Protein AF-A0A1B6JQY0-F1 (afdb_monomer_lite)

Secondary structure (DSSP, 8-state):
--S---GGGGGGGHHHHSSS--EEEEPSS-TTEEEEEE-TT--EEEEEEEEE--S-HHHHHHHHHHHHHHHHHHHHHHHHHHTTSTT--HHHHHHHS-HHHHHHHHHHHHHHHHHHHHH-

pLDDT: mean 93.24, std 9.32, range [41.97, 98.44]

InterPro domains:
  IPR013602 Dynein heavy chain, linker [PF08393] (1-79)
  IPR026983 Dynein heavy chain [PTHR46961] (1-118)
  IPR042228 Dynein heavy chain, linker, subdomain 3 [G3DSA:3.20.180.20] (1-81)

Sequence (120 aa):
LGQASDSHTIQAHLLNVFENVNKVDFDEKEYDRINAFSSKEKEKIPLEKEVMCHGGVEMWLGNLLREVKASLGTVIANAWTFMHEPEFDLLDMMSKFPAQVGLLGLQMYWTRDAEFALIN

Foldseek 3Di:
DDDDPDQQVCLPVCVVVDVFFNGFDADPVQRQKTQWTAGPVRDIFGFPDIFGCDDDNVVSVVVVVVRVVVRVVVLLVVLVVLCVDPPRDLVCSCVPGDVVSSVVSVVVVVVVVVVVVVVD

Structure (mmCIF, N/CA/C/O backbone):
data_AF-A0A1B6JQY0-F1
#
_entry.id   AF-A0A1B6JQY0-F1
#
loop_
_atom_site.group_PDB
_atom_site.id
_atom_site.type_symbol
_atom_site.label_atom_id
_atom_site.label_alt_id
_atom_site.label_comp_id
_atom_site.label_asym_id
_atom_site.label_entity_id
_atom_site.label_seq_id
_atom_site.pdbx_PDB_ins_code
_atom_site.Cartn_x
_atom_site.Cartn_y
_atom_site.Cartn_z
_atom_site.occupancy
_atom_site.B_iso_or_equiv
_atom_site.auth_seq_id
_atom_site.auth_comp_id
_atom_site.auth_asym_id
_atom_site.auth_atom_id
_atom_site.pdbx_PDB_model_num
ATOM 1 N N . LEU A 1 1 ? -15.771 17.898 20.605 1.00 41.97 1 LEU A N 1
ATOM 2 C CA . LEU A 1 1 ? -14.412 17.474 20.197 1.00 41.97 1 LEU A CA 1
ATOM 3 C C . LEU A 1 1 ? -14.103 16.206 20.983 1.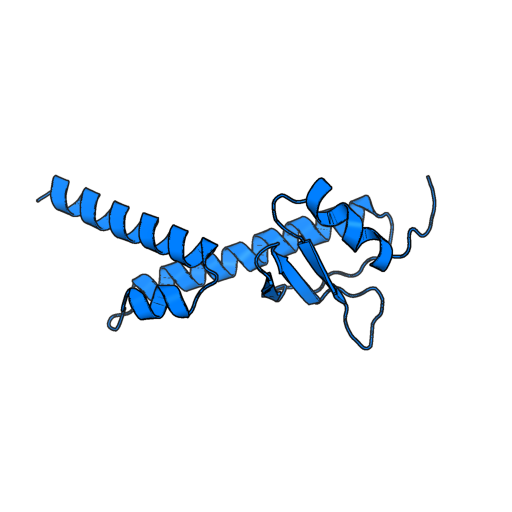00 41.97 1 LEU A C 1
ATOM 5 O O . LEU A 1 1 ? -13.540 16.270 22.066 1.00 41.97 1 LEU A O 1
ATOM 9 N N . GLY A 1 2 ? -14.728 15.110 20.542 1.00 48.19 2 GLY A N 1
ATOM 10 C CA . GLY A 1 2 ? -15.034 13.935 21.359 1.00 48.19 2 GLY A CA 1
ATOM 11 C C . GLY A 1 2 ? -13.861 12.973 21.465 1.00 48.19 2 GLY A C 1
ATOM 12 O O . GLY A 1 2 ? -13.352 12.493 20.459 1.00 48.19 2 GLY A O 1
ATOM 13 N N . GLN A 1 3 ? -13.461 12.708 22.703 1.00 48.91 3 GLN A N 1
ATOM 14 C CA . GLN A 1 3 ? -12.652 11.557 23.082 1.00 48.91 3 GLN A CA 1
ATOM 15 C C . GLN A 1 3 ? -13.354 10.262 22.629 1.00 48.91 3 GLN A C 1
ATOM 17 O O . GLN A 1 3 ? -14.557 10.123 22.839 1.00 48.91 3 GLN A O 1
ATOM 22 N N . ALA A 1 4 ? -12.580 9.346 22.036 1.00 52.84 4 ALA A N 1
ATOM 23 C CA . ALA A 1 4 ? -12.940 7.976 21.653 1.00 52.84 4 ALA A CA 1
ATOM 24 C C . ALA A 1 4 ? -14.002 7.820 20.542 1.00 52.84 4 ALA A C 1
ATOM 26 O O . ALA A 1 4 ? -15.117 7.361 20.773 1.00 52.84 4 ALA A O 1
ATOM 27 N N . SER A 1 5 ? -13.629 8.127 19.296 1.00 71.88 5 SER A N 1
ATOM 28 C CA . SER A 1 5 ? -14.160 7.336 18.175 1.00 71.88 5 SER A CA 1
ATOM 29 C C . SER A 1 5 ? -13.400 6.013 18.202 1.00 71.88 5 SER A C 1
ATOM 31 O O . SER A 1 5 ? -12.174 6.041 18.118 1.00 71.88 5 SER A O 1
ATOM 33 N N . ASP A 1 6 ? -14.091 4.891 18.395 1.00 88.44 6 ASP A N 1
ATOM 34 C CA . ASP A 1 6 ? -13.486 3.555 18.330 1.00 88.44 6 ASP A CA 1
ATOM 35 C C . ASP A 1 6 ? -12.657 3.432 17.042 1.00 88.44 6 ASP A C 1
ATOM 37 O O . ASP A 1 6 ? -13.164 3.709 15.950 1.00 88.44 6 ASP A O 1
ATOM 41 N N . SER A 1 7 ? -11.378 3.068 17.178 1.00 92.62 7 SER A N 1
ATOM 42 C CA . SER A 1 7 ? -10.405 3.011 16.082 1.00 92.62 7 SER A CA 1
ATOM 43 C C . SER A 1 7 ? -10.915 2.157 14.922 1.00 92.62 7 SER A C 1
ATOM 45 O O . SER A 1 7 ? -10.723 2.513 13.762 1.00 92.62 7 SER A O 1
ATOM 47 N N . HIS A 1 8 ? -11.680 1.105 15.209 1.00 94.56 8 HIS A N 1
ATOM 48 C CA . HIS A 1 8 ? -12.224 0.200 14.202 1.00 94.56 8 HIS A CA 1
ATOM 49 C C . HIS A 1 8 ? -13.348 0.820 13.366 1.00 94.56 8 HIS A C 1
ATOM 51 O O . HIS A 1 8 ? -13.571 0.416 12.221 1.00 94.56 8 HIS A O 1
ATOM 57 N N . THR A 1 9 ? -14.036 1.841 13.884 1.00 93.25 9 THR A N 1
ATOM 58 C CA . THR A 1 9 ? -15.108 2.531 13.148 1.00 93.25 9 THR A CA 1
ATOM 59 C C . THR A 1 9 ? -14.576 3.354 11.975 1.00 93.25 9 THR A C 1
ATOM 61 O O . THR A 1 9 ? -15.325 3.637 11.038 1.00 93.25 9 THR A O 1
ATOM 64 N N . ILE A 1 10 ? -13.272 3.672 11.956 1.00 92.75 10 ILE A N 1
ATOM 65 C CA . ILE A 1 10 ? -12.663 4.457 10.876 1.00 92.75 10 ILE A CA 1
ATOM 66 C C . ILE A 1 10 ? -12.711 3.756 9.519 1.00 92.75 10 ILE A C 1
ATOM 68 O O . ILE A 1 10 ? -12.687 4.430 8.494 1.00 92.75 10 ILE A O 1
ATOM 72 N N . GLN A 1 11 ? -12.793 2.421 9.493 1.00 94.25 11 GLN A N 1
ATOM 73 C CA . GLN A 1 11 ? -12.677 1.609 8.276 1.00 94.25 11 GLN A CA 1
ATOM 74 C C . GLN A 1 11 ? -13.628 2.086 7.165 1.00 94.25 11 GLN A C 1
ATOM 76 O O . GLN A 1 11 ? -13.239 2.171 6.005 1.00 94.25 11 GLN A O 1
ATOM 81 N N . ALA A 1 12 ? -14.857 2.481 7.522 1.00 92.75 12 ALA A N 1
ATOM 82 C CA . ALA A 1 12 ? -15.861 2.978 6.574 1.00 92.75 12 ALA A CA 1
ATOM 83 C C . ALA A 1 12 ? -15.523 4.353 5.961 1.00 92.75 12 ALA A C 1
ATOM 85 O O . ALA A 1 12 ? -16.120 4.756 4.964 1.00 92.75 12 ALA A O 1
ATOM 86 N N . HIS A 1 13 ? -14.582 5.081 6.559 1.00 93.44 13 HIS A N 1
ATOM 87 C CA . HIS A 1 13 ? -14.210 6.442 6.191 1.00 93.44 13 HIS A CA 1
ATOM 88 C C . HIS A 1 13 ? -12.825 6.540 5.551 1.00 93.44 13 HIS A C 1
ATOM 90 O O . HIS A 1 13 ? -12.520 7.588 4.988 1.00 93.44 13 HIS A O 1
ATOM 96 N N . LEU A 1 14 ? -12.001 5.485 5.598 1.00 95.62 14 LEU A N 1
ATOM 97 C CA . LEU A 1 14 ? -10.618 5.529 5.110 1.00 95.62 14 LEU A CA 1
ATOM 98 C C . LEU A 1 14 ? -10.531 6.002 3.652 1.00 95.62 14 LEU A C 1
ATOM 100 O O . LEU A 1 14 ? -9.738 6.884 3.349 1.00 95.62 14 LEU A O 1
ATOM 104 N N . LEU A 1 15 ? -11.426 5.536 2.780 1.00 94.31 15 LEU A N 1
ATOM 105 C CA . LEU A 1 15 ? -11.478 5.960 1.374 1.00 94.31 15 LEU A CA 1
ATOM 106 C C . LEU A 1 15 ? -11.881 7.422 1.145 1.00 94.31 15 LEU A C 1
ATOM 108 O O . LEU A 1 15 ? -11.710 7.934 0.044 1.00 94.31 15 LEU A O 1
ATOM 112 N N . ASN A 1 16 ? -12.446 8.084 2.153 1.00 92.38 16 ASN A N 1
ATOM 113 C CA . ASN A 1 16 ? -12.771 9.508 2.080 1.00 92.38 16 ASN A CA 1
ATOM 114 C C . ASN A 1 16 ? -11.594 10.385 2.534 1.00 92.38 16 ASN A C 1
ATOM 116 O O . ASN A 1 16 ? -11.602 11.586 2.281 1.00 92.38 16 ASN A O 1
ATOM 120 N N . VAL A 1 17 ? -10.614 9.802 3.234 1.00 91.62 17 VAL A N 1
ATOM 121 C CA . VAL A 1 17 ? -9.469 10.514 3.830 1.00 91.62 17 VAL A CA 1
ATOM 122 C C . VAL A 1 17 ? -8.161 10.180 3.105 1.00 91.62 17 VAL A C 1
ATOM 124 O O . VAL A 1 17 ? -7.259 11.011 3.027 1.00 91.62 17 VAL A O 1
ATOM 127 N N . PHE A 1 18 ? -8.067 8.979 2.542 1.00 93.75 18 PHE A N 1
ATOM 128 C CA . PHE A 1 18 ? -6.936 8.470 1.779 1.00 93.75 18 PHE A CA 1
ATOM 129 C C . PHE A 1 18 ? -7.367 8.164 0.346 1.00 93.75 18 PHE A C 1
ATOM 131 O O . PHE A 1 18 ? -8.490 7.724 0.118 1.00 93.75 18 PHE A O 1
ATOM 138 N N . GLU A 1 19 ? -6.455 8.308 -0.618 1.00 86.69 19 GLU A N 1
ATOM 139 C CA . GLU A 1 19 ? -6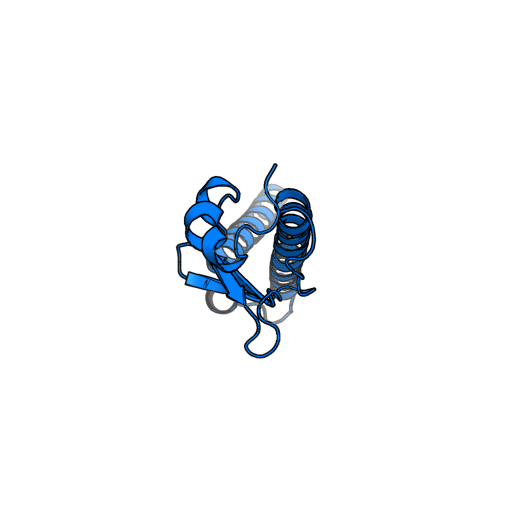.766 8.024 -2.027 1.00 86.69 19 GLU A CA 1
ATOM 140 C C . GLU A 1 19 ? -7.144 6.552 -2.262 1.00 86.69 19 GLU A C 1
ATOM 142 O O . GLU A 1 19 ? -8.157 6.270 -2.903 1.00 86.69 19 GLU A O 1
ATOM 147 N N . ASN A 1 20 ? -6.357 5.606 -1.728 1.00 91.62 20 ASN A N 1
ATOM 148 C CA . ASN A 1 20 ? -6.611 4.173 -1.920 1.00 91.62 20 ASN A CA 1
ATOM 149 C C . ASN A 1 20 ? -6.239 3.291 -0.715 1.00 91.62 20 ASN A C 1
ATOM 151 O O . ASN A 1 20 ? -5.790 2.160 -0.876 1.00 91.62 20 ASN A O 1
ATOM 155 N N . VAL A 1 21 ? -6.437 3.793 0.507 1.00 96.69 21 VAL A N 1
ATOM 156 C CA . VAL A 1 21 ? -6.432 2.949 1.713 1.00 96.69 21 VAL A CA 1
ATOM 157 C C . VAL A 1 21 ? -7.878 2.561 1.998 1.00 96.69 21 VAL A C 1
ATOM 159 O O . VAL A 1 21 ? -8.664 3.380 2.461 1.00 96.69 21 VAL A O 1
ATOM 162 N N . ASN A 1 22 ? -8.253 1.328 1.667 1.00 96.62 22 ASN A N 1
ATOM 163 C CA . ASN A 1 22 ? -9.615 0.818 1.830 1.00 96.62 22 ASN A CA 1
ATOM 164 C C . ASN A 1 22 ? -9.840 0.210 3.212 1.00 96.62 22 ASN A C 1
ATOM 166 O O . ASN A 1 22 ? -10.877 0.437 3.828 1.00 96.62 22 ASN A O 1
ATOM 170 N N . LYS A 1 23 ? -8.869 -0.574 3.686 1.00 97.38 23 LYS A N 1
ATOM 171 C CA . LYS A 1 23 ? -8.888 -1.152 5.029 1.00 97.38 23 LYS A CA 1
ATOM 172 C C . LYS A 1 23 ? -7.512 -1.111 5.656 1.00 97.38 23 LYS A C 1
ATOM 174 O O . LYS A 1 23 ? -6.506 -1.176 4.953 1.00 97.38 23 LYS A O 1
ATOM 179 N N . VAL A 1 24 ? -7.495 -1.079 6.976 1.00 97.81 24 VAL A N 1
ATOM 180 C CA . VAL A 1 24 ? -6.319 -1.387 7.785 1.00 97.81 24 VAL A CA 1
ATOM 181 C C . VAL A 1 24 ? -6.518 -2.707 8.515 1.00 97.81 24 VAL A C 1
ATOM 183 O O . VAL A 1 24 ? -7.648 -3.065 8.851 1.00 97.81 24 VAL A O 1
ATOM 186 N N . ASP A 1 25 ? -5.428 -3.418 8.756 1.00 98.12 25 ASP A N 1
ATOM 187 C CA . ASP A 1 25 ? -5.430 -4.613 9.587 1.00 98.12 25 ASP A CA 1
ATOM 188 C C . ASP A 1 25 ? -4.939 -4.237 10.980 1.00 98.12 25 ASP A C 1
ATOM 190 O O . ASP A 1 25 ? -3.883 -3.615 11.138 1.00 98.12 25 ASP A O 1
ATOM 194 N N . PHE A 1 26 ? -5.734 -4.606 11.978 1.00 97.81 26 PHE A N 1
ATOM 195 C CA . PHE A 1 26 ? -5.381 -4.443 13.378 1.00 97.81 26 PHE A CA 1
ATOM 196 C C . PHE A 1 26 ? -4.653 -5.689 13.885 1.00 97.81 26 PHE A C 1
ATOM 198 O O . PHE A 1 26 ? -4.882 -6.801 13.401 1.00 97.81 26 PHE A O 1
ATOM 205 N N . ASP A 1 27 ? -3.763 -5.494 14.848 1.00 97.12 27 ASP A N 1
ATOM 206 C CA . ASP A 1 27 ? -3.080 -6.578 15.536 1.00 97.12 27 ASP A CA 1
ATOM 207 C C . ASP A 1 27 ? -4.072 -7.419 16.358 1.00 97.12 27 ASP A C 1
ATOM 209 O O . ASP A 1 27 ? -5.015 -6.903 16.958 1.00 97.12 27 ASP A O 1
ATOM 213 N N . GLU A 1 28 ? -3.859 -8.736 16.406 1.00 94.56 28 GLU A N 1
ATOM 214 C CA . GLU A 1 28 ? -4.757 -9.656 17.119 1.00 94.56 28 GLU A CA 1
ATOM 215 C C . GLU A 1 28 ? -4.672 -9.520 18.648 1.00 94.56 28 GLU A C 1
ATOM 217 O O . GL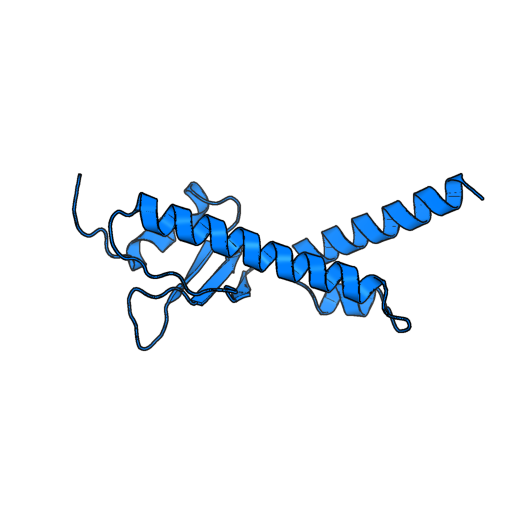U A 1 28 ? -5.603 -9.904 19.359 1.00 94.56 28 GLU A O 1
ATOM 222 N N . LYS A 1 29 ? -3.548 -9.018 19.173 1.00 95.25 29 LYS A N 1
ATOM 223 C CA . LYS A 1 29 ? -3.279 -8.889 20.613 1.00 95.25 29 LYS A CA 1
ATOM 224 C C . LYS A 1 29 ? -3.450 -7.456 21.093 1.00 95.25 29 LYS A C 1
ATOM 226 O O . LYS A 1 29 ? -3.899 -7.243 22.219 1.00 95.25 29 LYS A O 1
ATOM 231 N N . GLU A 1 30 ? -3.093 -6.484 20.263 1.00 95.81 30 GLU A N 1
ATOM 232 C CA . GLU A 1 30 ? -3.196 -5.061 20.573 1.00 95.81 30 GLU A CA 1
ATOM 233 C C . GLU A 1 30 ? -4.278 -4.383 19.724 1.00 95.81 30 GLU A C 1
ATOM 235 O O . GLU A 1 30 ? -4.020 -3.944 18.609 1.00 95.81 30 GLU A O 1
ATOM 240 N N . TYR A 1 31 ? -5.484 -4.248 20.293 1.00 95.19 31 TYR A N 1
ATOM 241 C CA . TYR A 1 31 ? -6.694 -3.754 19.611 1.00 95.19 31 TYR A CA 1
ATOM 242 C C . TYR A 1 31 ? -6.467 -2.467 18.797 1.00 95.19 31 TYR A C 1
ATOM 244 O O . TYR A 1 31 ? -6.888 -2.375 17.654 1.00 95.19 31 TYR A O 1
ATOM 252 N N . ASP A 1 32 ? -5.755 -1.481 19.344 1.00 96.19 32 ASP A N 1
ATOM 253 C CA . ASP A 1 32 ? -5.545 -0.185 18.684 1.00 96.19 32 ASP A CA 1
ATOM 254 C C . ASP A 1 32 ? -4.286 -0.119 17.799 1.00 96.19 32 ASP A C 1
ATOM 256 O O . ASP A 1 32 ? -3.917 0.962 17.332 1.00 96.19 32 ASP A O 1
ATOM 260 N N . ARG A 1 33 ? -3.599 -1.240 17.565 1.00 98.06 33 ARG A N 1
ATOM 261 C CA . ARG A 1 33 ? -2.374 -1.294 16.760 1.00 98.06 33 ARG A CA 1
ATOM 262 C C . ARG A 1 33 ? -2.697 -1.697 15.329 1.00 98.06 33 ARG A C 1
ATOM 264 O O . ARG A 1 33 ? -3.242 -2.766 15.100 1.00 98.06 33 ARG A O 1
ATOM 271 N N . ILE A 1 34 ? -2.306 -0.874 14.364 1.00 98.38 34 ILE A N 1
ATOM 272 C CA . ILE A 1 34 ? -2.409 -1.174 12.933 1.00 98.38 34 ILE A CA 1
ATOM 273 C C . ILE A 1 34 ? -1.069 -1.716 12.433 1.00 98.38 34 ILE A C 1
ATOM 275 O O . ILE A 1 34 ? -0.036 -1.078 12.651 1.00 98.38 34 ILE A O 1
ATOM 279 N N . ASN A 1 35 ? -1.087 -2.843 11.718 1.00 98.38 35 ASN A N 1
ATOM 280 C CA . ASN A 1 35 ? 0.119 -3.496 11.188 1.00 98.38 35 ASN A CA 1
ATOM 281 C C . ASN A 1 35 ? 0.205 -3.520 9.653 1.00 98.38 35 ASN A C 1
ATOM 283 O O . ASN A 1 35 ? 1.295 -3.653 9.100 1.00 98.38 35 ASN A O 1
ATOM 287 N N . ALA A 1 36 ? -0.911 -3.360 8.946 1.00 98.44 36 ALA A N 1
ATOM 288 C CA . ALA A 1 36 ? -0.947 -3.370 7.490 1.00 98.44 36 ALA A CA 1
ATOM 289 C C . ALA A 1 36 ? -2.120 -2.547 6.962 1.00 98.44 36 ALA A C 1
ATOM 291 O O . ALA A 1 36 ? -3.061 -2.211 7.685 1.00 98.44 36 ALA A O 1
ATOM 292 N N . PHE A 1 37 ? -2.082 -2.251 5.669 1.00 98.12 37 PHE A N 1
ATOM 293 C 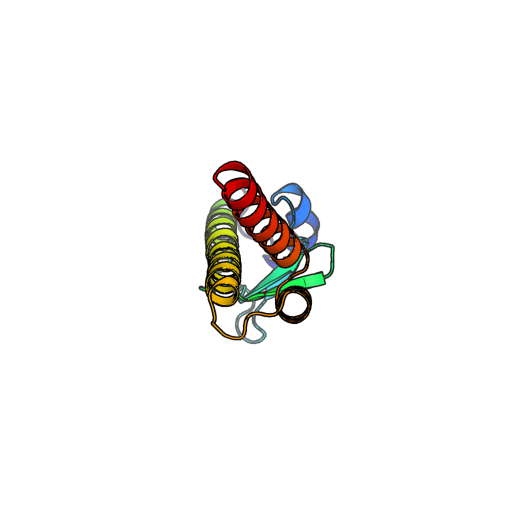CA . PHE A 1 37 ? -3.193 -1.639 4.955 1.00 98.12 37 PHE A CA 1
ATOM 294 C C . PHE A 1 37 ? -3.474 -2.374 3.650 1.00 98.12 37 PHE A C 1
ATOM 296 O O . PHE A 1 37 ? -2.625 -3.094 3.124 1.00 98.12 37 PHE A O 1
ATOM 303 N N . SER A 1 38 ? -4.683 -2.198 3.123 1.00 97.69 38 SER A N 1
ATOM 304 C CA . SER A 1 38 ? -5.080 -2.765 1.842 1.00 97.69 38 SER A CA 1
ATOM 305 C C . SER A 1 38 ? -5.879 -1.801 0.979 1.00 97.69 38 SER A C 1
ATOM 307 O O . SER A 1 38 ? -6.614 -0.945 1.481 1.00 97.69 38 SER A O 1
ATOM 309 N N . SER A 1 39 ? -5.724 -1.955 -0.332 1.00 96.12 39 SER A N 1
ATOM 310 C CA . SER A 1 39 ? -6.405 -1.167 -1.358 1.00 96.12 39 SER A CA 1
ATOM 311 C C . SER A 1 39 ? -7.838 -1.645 -1.629 1.00 96.12 39 SER A C 1
ATOM 313 O O . SER A 1 39 ? -8.298 -2.662 -1.091 1.00 96.12 39 SER A O 1
ATOM 315 N N . LYS A 1 40 ? -8.583 -0.928 -2.484 1.00 94.88 40 LYS A N 1
ATOM 316 C CA . LYS A 1 40 ? -9.902 -1.389 -2.973 1.00 94.88 40 LYS A CA 1
ATOM 317 C C . LYS A 1 40 ? -9.797 -2.698 -3.754 1.00 94.88 40 LYS A C 1
ATOM 319 O O . LYS A 1 40 ? -10.710 -3.520 -3.716 1.00 94.88 40 LYS A O 1
ATOM 324 N N . GLU A 1 41 ? -8.656 -2.903 -4.397 1.00 94.56 41 GLU A N 1
ATOM 325 C CA . GLU A 1 41 ? -8.293 -4.083 -5.176 1.00 94.56 41 GLU A CA 1
ATOM 326 C C . GLU A 1 41 ? -7.881 -5.267 -4.285 1.00 94.56 41 GLU A C 1
ATOM 328 O O . GLU A 1 41 ? -7.625 -6.357 -4.790 1.00 94.56 41 GLU A O 1
ATOM 333 N N . LYS A 1 42 ? -7.898 -5.082 -2.954 1.00 95.00 42 LYS A N 1
ATOM 334 C CA . LYS A 1 42 ? -7.528 -6.073 -1.929 1.00 95.00 42 LYS A CA 1
ATOM 335 C C . LYS A 1 42 ? -6.039 -6.418 -1.918 1.00 95.00 42 LYS A C 1
ATOM 337 O O . LYS A 1 42 ? -5.652 -7.449 -1.372 1.00 95.00 42 LYS A O 1
ATOM 342 N N . GLU A 1 43 ? -5.206 -5.544 -2.470 1.00 95.50 43 GLU A N 1
ATOM 343 C CA . GLU A 1 43 ? -3.756 -5.668 -2.372 1.00 95.50 43 GLU A CA 1
ATOM 344 C C . GLU A 1 43 ? -3.320 -5.188 -0.998 1.00 95.50 43 GLU A C 1
ATOM 346 O O . GLU A 1 43 ? -3.698 -4.092 -0.585 1.00 95.50 43 GLU A O 1
ATOM 351 N N . LYS A 1 44 ? -2.567 -6.018 -0.277 1.00 97.00 44 LYS A N 1
ATOM 352 C CA . LYS A 1 44 ? -2.147 -5.743 1.096 1.00 97.00 44 LYS A CA 1
ATOM 353 C C . LYS A 1 44 ? -0.670 -5.383 1.137 1.00 97.00 44 LYS A C 1
ATOM 355 O O . LYS A 1 44 ? 0.151 -6.087 0.555 1.00 97.00 44 LYS A O 1
ATOM 360 N N . ILE A 1 45 ? -0.347 -4.331 1.879 1.00 97.56 45 ILE A N 1
ATOM 361 C CA . ILE A 1 45 ? 1.022 -3.903 2.156 1.00 97.56 45 ILE A CA 1
ATOM 362 C C . ILE A 1 45 ? 1.192 -3.817 3.682 1.00 97.56 45 ILE A C 1
ATOM 364 O O . ILE A 1 45 ? 0.444 -3.079 4.334 1.00 97.56 45 ILE A O 1
ATOM 368 N N . PRO A 1 46 ? 2.138 -4.573 4.272 1.00 98.06 46 PRO A N 1
ATOM 369 C CA . PRO A 1 46 ? 2.533 -4.395 5.666 1.00 98.06 46 PRO A CA 1
ATOM 370 C C . PRO A 1 46 ? 3.107 -2.998 5.894 1.00 98.06 46 PRO A C 1
ATOM 372 O O . PRO A 1 46 ? 3.794 -2.457 5.027 1.00 98.06 46 PRO A O 1
ATOM 375 N N . LEU A 1 47 ? 2.841 -2.415 7.058 1.00 98.44 47 LEU A N 1
ATOM 376 C CA . LEU A 1 47 ? 3.491 -1.174 7.448 1.00 98.44 47 LEU A CA 1
ATOM 377 C C . LEU A 1 47 ? 4.931 -1.460 7.888 1.00 98.44 47 LEU A C 1
ATOM 379 O O . LEU A 1 47 ? 5.167 -2.352 8.697 1.00 98.44 47 LEU A O 1
ATOM 383 N N . GLU A 1 48 ? 5.880 -0.653 7.418 1.00 96.31 48 GLU A N 1
ATOM 384 C CA . GLU A 1 48 ? 7.275 -0.664 7.893 1.00 96.31 48 GLU A CA 1
ATOM 385 C C . GLU A 1 48 ? 7.357 -0.387 9.399 1.00 96.31 48 GLU A C 1
ATOM 387 O O . GLU A 1 48 ? 8.210 -0.919 10.112 1.00 96.31 48 GLU A O 1
ATOM 392 N N . LYS A 1 49 ? 6.450 0.462 9.893 1.00 97.69 49 LYS A N 1
ATOM 393 C CA . LYS A 1 49 ? 6.249 0.722 11.315 1.00 97.69 49 LYS A CA 1
ATOM 394 C C . LYS A 1 49 ? 4.768 0.700 11.637 1.00 97.69 49 LYS A C 1
ATOM 396 O O . LYS A 1 49 ? 3.973 1.421 11.037 1.00 97.69 49 LYS A O 1
ATOM 401 N N . GLU A 1 50 ? 4.426 -0.106 12.626 1.00 97.88 50 GLU A N 1
ATOM 402 C CA . GLU A 1 50 ? 3.070 -0.216 13.147 1.00 97.88 50 GLU A CA 1
ATOM 403 C C . GLU A 1 50 ? 2.602 1.119 13.742 1.00 97.88 50 GLU A C 1
ATOM 405 O O . GLU A 1 50 ? 3.389 1.895 14.298 1.00 97.88 50 GLU A O 1
ATOM 410 N N . VAL A 1 51 ? 1.302 1.388 13.639 1.00 98.12 51 VAL A N 1
ATOM 411 C CA . VAL A 1 51 ? 0.705 2.650 14.087 1.00 98.12 51 VAL A CA 1
ATOM 412 C C . VAL A 1 51 ? -0.258 2.387 15.233 1.00 98.12 51 VAL A C 1
ATOM 414 O O . VAL A 1 51 ? -1.223 1.646 15.082 1.00 98.12 51 VAL A O 1
ATOM 417 N N . MET A 1 52 ? -0.019 3.037 16.372 1.00 97.12 52 MET A N 1
ATOM 418 C CA . MET A 1 52 ? -0.931 3.010 17.517 1.00 97.12 52 MET A CA 1
ATOM 419 C C . MET A 1 52 ? -2.011 4.085 17.366 1.00 97.12 52 MET A C 1
ATOM 421 O O . MET A 1 52 ? -1.691 5.272 17.236 1.00 97.12 52 MET A O 1
ATOM 425 N N . CYS A 1 53 ? -3.282 3.697 17.463 1.00 95.38 53 CYS A N 1
ATOM 426 C CA . CYS A 1 53 ? -4.445 4.587 17.391 1.00 95.38 53 CYS A CA 1
ATOM 427 C C . CYS A 1 53 ? -4.691 5.334 18.713 1.00 95.38 53 CYS A C 1
ATOM 429 O O . CYS A 1 53 ? -5.803 5.380 19.232 1.00 95.38 53 CYS A O 1
ATOM 431 N N . HIS A 1 54 ? -3.640 5.918 19.289 1.00 90.81 54 HIS A N 1
ATOM 432 C CA . HIS A 1 54 ? -3.711 6.651 20.551 1.00 90.81 54 HIS A CA 1
ATOM 433 C C . HIS A 1 54 ? -3.807 8.164 20.325 1.00 90.81 54 HIS A C 1
ATOM 435 O O . HIS A 1 54 ? -3.206 8.723 19.407 1.00 90.81 54 HIS A O 1
ATOM 441 N N . GLY A 1 55 ? -4.524 8.849 21.218 1.00 89.88 55 GLY A N 1
ATOM 442 C CA . GLY A 1 55 ? -4.712 10.298 21.154 1.00 89.88 55 GLY A CA 1
ATOM 443 C C . GLY A 1 55 ? -5.835 10.717 20.201 1.00 89.88 55 GLY A C 1
ATOM 444 O O . GLY A 1 55 ? -6.807 9.993 20.000 1.00 89.88 55 GLY A O 1
ATOM 445 N N . GLY A 1 56 ? -5.743 11.933 19.660 1.00 91.81 56 GLY A N 1
ATOM 446 C CA . GLY A 1 56 ? -6.758 12.469 18.748 1.00 91.81 56 GLY A CA 1
ATOM 447 C C . GLY A 1 56 ? -6.764 11.755 17.394 1.00 91.81 56 GLY A C 1
ATOM 448 O O . GLY A 1 56 ? -5.702 11.431 16.868 1.00 91.81 56 GLY A O 1
ATOM 449 N N . VAL A 1 57 ? -7.952 11.574 16.804 1.00 92.69 57 VAL A N 1
ATOM 450 C CA . VAL A 1 57 ? -8.143 10.854 15.527 1.00 92.69 57 VAL A CA 1
ATOM 451 C C . VAL A 1 57 ? -7.256 11.391 14.406 1.00 92.69 57 VAL A C 1
ATOM 453 O O . VAL A 1 57 ? -6.559 10.635 13.739 1.00 92.69 57 VAL A O 1
ATOM 456 N N . GLU A 1 58 ? -7.199 12.711 14.254 1.00 92.12 58 GLU A N 1
ATOM 457 C CA . GLU A 1 58 ? -6.360 13.367 13.246 1.00 92.12 58 GLU A CA 1
ATOM 458 C C . GLU A 1 58 ? -4.862 13.089 13.443 1.00 92.12 58 GLU A C 1
ATOM 460 O O . GLU A 1 58 ? -4.115 12.989 12.471 1.00 92.12 58 GLU A O 1
ATOM 465 N N . MET A 1 59 ? -4.414 12.925 14.693 1.00 94.06 59 MET A N 1
ATOM 466 C CA . MET A 1 59 ? -3.008 12.687 15.011 1.00 94.06 59 MET A CA 1
ATOM 467 C C . MET A 1 59 ? -2.570 11.299 14.547 1.00 94.06 59 MET A C 1
ATOM 469 O O . MET A 1 59 ? -1.573 11.178 13.830 1.00 94.06 59 MET A O 1
ATOM 473 N N . TRP A 1 60 ? -3.310 10.252 14.922 1.00 95.31 60 TRP A N 1
ATOM 474 C CA . TRP A 1 60 ? -2.948 8.900 14.504 1.00 95.31 60 TRP A CA 1
ATOM 475 C C . TRP A 1 60 ? -3.263 8.649 13.025 1.00 95.31 60 TRP A C 1
ATOM 477 O O . TRP A 1 60 ? -2.503 7.929 12.385 1.00 95.31 60 TRP A O 1
ATOM 487 N N . LEU A 1 61 ? -4.264 9.312 12.428 1.00 96.12 61 LEU A N 1
ATOM 488 C CA . LEU A 1 61 ? -4.468 9.298 10.971 1.00 96.12 61 LEU A CA 1
ATOM 489 C C . LEU A 1 61 ? -3.307 9.953 10.216 1.00 96.12 61 LEU A C 1
ATOM 491 O O . LEU A 1 61 ? -2.876 9.446 9.182 1.00 96.12 61 LEU A O 1
ATOM 495 N N . GLY A 1 62 ? -2.762 11.052 10.742 1.00 96.12 62 GLY A N 1
ATOM 496 C CA . GLY A 1 62 ? -1.564 11.683 10.191 1.00 96.12 62 GLY A CA 1
ATOM 497 C C . GLY A 1 62 ? -0.335 10.771 10.269 1.00 96.12 62 GLY A C 1
ATOM 498 O O . GLY A 1 62 ? 0.457 10.716 9.326 1.00 96.12 62 GLY A O 1
ATOM 499 N N . ASN A 1 63 ? -0.192 10.015 11.362 1.00 97.06 63 ASN A N 1
ATOM 500 C CA . ASN A 1 63 ? 0.852 8.995 11.485 1.00 97.06 63 ASN A CA 1
ATOM 501 C C . ASN A 1 63 ? 0.629 7.841 10.503 1.00 97.06 63 ASN A C 1
ATOM 503 O O . ASN A 1 63 ? 1.560 7.477 9.792 1.00 97.06 63 ASN A O 1
ATOM 507 N N . LEU A 1 64 ? -0.602 7.339 10.389 1.00 97.94 64 LEU A N 1
ATOM 508 C CA . LEU A 1 64 ? -0.969 6.307 9.423 1.00 97.94 64 LEU A CA 1
ATOM 509 C C . LEU A 1 64 ? -0.639 6.733 7.990 1.00 97.94 64 LEU A C 1
ATOM 511 O O . LEU A 1 64 ? -0.008 5.973 7.266 1.00 97.94 64 LEU A O 1
ATOM 515 N N . LEU A 1 65 ? -0.974 7.965 7.590 1.00 97.44 65 LEU A N 1
ATOM 516 C CA . LEU A 1 65 ? -0.629 8.491 6.265 1.00 97.44 65 LEU A CA 1
ATOM 517 C C . LEU A 1 65 ? 0.878 8.452 6.000 1.00 97.44 65 LEU A C 1
ATOM 519 O O . LEU A 1 65 ? 1.309 8.125 4.893 1.00 97.44 65 LEU A O 1
ATOM 523 N N . ARG A 1 66 ? 1.676 8.829 7.003 1.00 97.69 66 ARG A N 1
ATOM 524 C CA . ARG A 1 66 ? 3.136 8.840 6.901 1.00 97.69 66 ARG A CA 1
ATOM 525 C C . ARG A 1 66 ? 3.672 7.431 6.681 1.00 97.69 66 ARG A C 1
ATOM 527 O O . ARG A 1 66 ? 4.448 7.234 5.750 1.00 97.69 66 ARG A O 1
ATOM 534 N N . GLU A 1 67 ? 3.225 6.471 7.485 1.00 98.25 67 GLU A N 1
ATOM 535 C CA . GLU A 1 67 ? 3.708 5.091 7.400 1.00 98.25 67 GLU A CA 1
ATOM 536 C C . GLU A 1 67 ? 3.184 4.372 6.149 1.00 98.25 67 GLU A C 1
ATOM 538 O O . GLU A 1 67 ? 3.938 3.635 5.521 1.00 98.25 67 GLU A O 1
ATOM 543 N N . VAL A 1 68 ? 1.960 4.657 5.686 1.00 97.69 68 VAL A N 1
ATOM 544 C CA . VAL A 1 68 ? 1.450 4.180 4.385 1.00 97.69 68 VAL A CA 1
ATOM 545 C C . VAL A 1 68 ? 2.354 4.654 3.244 1.00 97.69 68 VAL A C 1
ATOM 547 O O . VAL A 1 68 ? 2.770 3.849 2.411 1.00 97.69 68 VAL A O 1
ATOM 550 N N . LYS A 1 69 ? 2.706 5.948 3.216 1.00 97.12 69 LYS A N 1
ATOM 551 C CA . LYS A 1 69 ? 3.599 6.515 2.190 1.00 97.12 69 LYS A CA 1
ATOM 552 C C . LYS A 1 69 ? 5.005 5.925 2.261 1.00 97.12 69 LYS A C 1
ATOM 554 O O . LYS A 1 69 ? 5.570 5.603 1.220 1.00 97.12 69 LYS A O 1
ATOM 559 N N . ALA A 1 70 ? 5.562 5.782 3.462 1.00 98.12 70 ALA A N 1
ATOM 560 C CA . ALA A 1 70 ? 6.889 5.203 3.657 1.00 98.12 70 ALA A CA 1
ATOM 561 C C . ALA A 1 70 ? 6.941 3.731 3.215 1.00 98.12 70 ALA A C 1
ATOM 563 O O . ALA A 1 70 ? 7.853 3.333 2.490 1.00 98.12 70 ALA A O 1
ATOM 564 N N . SER A 1 71 ? 5.929 2.945 3.584 1.00 98.19 71 SER A N 1
ATOM 565 C CA . SER A 1 71 ? 5.849 1.520 3.244 1.00 98.19 71 SER A CA 1
ATOM 566 C C . SER A 1 71 ? 5.648 1.317 1.746 1.00 98.19 71 SER A C 1
ATOM 568 O O . SER A 1 71 ? 6.396 0.572 1.120 1.00 98.19 71 SER A O 1
ATOM 570 N N . LEU A 1 72 ? 4.721 2.058 1.124 1.00 97.19 72 LEU A N 1
ATOM 571 C CA . LEU A 1 72 ? 4.556 2.035 -0.332 1.00 97.19 72 LEU A CA 1
ATOM 572 C C . LEU A 1 72 ? 5.834 2.486 -1.055 1.00 97.19 72 LEU A C 1
ATOM 574 O O . LEU A 1 72 ? 6.233 1.865 -2.036 1.00 97.19 72 LEU A O 1
ATOM 578 N N . GLY A 1 73 ? 6.502 3.530 -0.556 1.00 97.62 73 GLY A N 1
ATOM 579 C CA . GLY A 1 73 ? 7.782 3.996 -1.091 1.00 97.62 73 GLY A CA 1
ATOM 580 C C . GLY A 1 73 ? 8.864 2.916 -1.054 1.00 97.62 73 GLY A C 1
ATOM 581 O O . GLY A 1 73 ? 9.600 2.763 -2.024 1.00 97.62 73 GLY A O 1
ATOM 582 N N . THR A 1 74 ? 8.912 2.117 0.013 1.00 98.00 74 THR A N 1
ATOM 583 C CA . THR A 1 74 ? 9.830 0.974 0.127 1.00 98.00 74 THR A CA 1
ATOM 584 C C . THR A 1 74 ? 9.493 -0.118 -0.888 1.00 98.00 74 THR A C 1
ATOM 586 O O . THR A 1 74 ? 10.387 -0.621 -1.562 1.00 98.00 74 THR A O 1
ATOM 589 N N . VAL A 1 75 ? 8.209 -0.434 -1.091 1.00 97.69 75 VAL A N 1
ATOM 590 C CA . VAL A 1 75 ? 7.783 -1.389 -2.131 1.00 97.69 75 VAL A CA 1
ATOM 591 C C . VAL A 1 75 ? 8.175 -0.902 -3.534 1.00 97.69 75 VAL A C 1
ATOM 593 O O . VAL A 1 75 ? 8.678 -1.691 -4.332 1.00 97.69 75 VAL A O 1
ATOM 596 N N . ILE A 1 76 ? 8.013 0.393 -3.827 1.00 97.31 76 ILE A N 1
ATOM 597 C CA . ILE A 1 76 ? 8.440 1.000 -5.100 1.00 97.31 76 ILE A CA 1
ATOM 598 C C . ILE A 1 76 ? 9.966 0.940 -5.253 1.00 97.31 76 ILE A C 1
ATOM 600 O O . ILE A 1 76 ? 10.456 0.581 -6.321 1.00 97.31 76 ILE A O 1
ATOM 604 N N . ALA A 1 77 ? 10.723 1.251 -4.198 1.00 97.00 77 ALA A N 1
ATOM 605 C CA . ALA A 1 77 ? 12.182 1.158 -4.214 1.00 97.00 77 ALA A CA 1
ATOM 606 C C . ALA A 1 77 ? 12.653 -0.283 -4.463 1.00 97.00 77 ALA A C 1
ATOM 608 O O . ALA A 1 77 ? 13.554 -0.502 -5.267 1.00 97.00 77 ALA A O 1
ATOM 609 N N . ASN A 1 78 ? 11.993 -1.269 -3.852 1.00 96.12 78 ASN A N 1
ATOM 610 C CA . ASN A 1 78 ? 12.278 -2.683 -4.085 1.00 96.12 78 ASN A CA 1
ATOM 611 C C . ASN A 1 78 ? 11.970 -3.098 -5.531 1.00 96.12 78 ASN A C 1
ATOM 613 O O . ASN A 1 78 ? 12.750 -3.841 -6.123 1.00 96.12 78 ASN A O 1
ATOM 617 N N . ALA A 1 79 ? 10.877 -2.602 -6.123 1.00 96.06 79 ALA A N 1
ATOM 618 C CA . ALA A 1 79 ? 10.574 -2.824 -7.539 1.00 96.06 79 ALA A CA 1
ATOM 619 C C . ALA A 1 79 ? 11.637 -2.199 -8.453 1.00 96.06 79 ALA A C 1
ATOM 621 O O . ALA A 1 79 ? 12.087 -2.833 -9.405 1.00 96.06 79 ALA A O 1
ATOM 622 N N . TRP A 1 80 ? 12.099 -0.990 -8.125 1.00 95.25 80 TRP A N 1
ATOM 623 C CA . TRP A 1 80 ? 13.205 -0.343 -8.828 1.00 95.25 80 TRP A CA 1
ATOM 624 C C . TRP A 1 80 ? 14.500 -1.154 -8.753 1.00 95.25 80 TRP A C 1
ATOM 626 O O . TRP A 1 80 ? 15.131 -1.384 -9.784 1.00 95.25 80 TRP A O 1
ATOM 636 N N . THR A 1 81 ? 14.888 -1.621 -7.566 1.00 95.25 81 THR A N 1
ATOM 637 C CA . THR A 1 81 ? 16.074 -2.469 -7.395 1.00 95.25 81 THR A CA 1
ATOM 638 C C . THR A 1 81 ? 15.949 -3.766 -8.187 1.00 95.25 81 THR A C 1
ATOM 640 O O . THR A 1 81 ? 16.886 -4.114 -8.898 1.00 95.25 81 THR A O 1
ATOM 643 N N . PHE A 1 82 ? 14.784 -4.419 -8.147 1.00 94.69 82 PHE A N 1
ATOM 644 C CA . PHE A 1 82 ? 14.524 -5.648 -8.899 1.00 94.69 82 PHE A CA 1
ATOM 645 C C . PHE A 1 82 ? 14.713 -5.463 -10.414 1.00 94.69 82 PHE A C 1
ATOM 647 O O . PHE A 1 82 ? 15.286 -6.322 -11.072 1.00 94.69 82 PHE A O 1
ATOM 654 N N . MET A 1 83 ? 14.321 -4.310 -10.973 1.00 93.75 83 MET A N 1
ATOM 655 C CA . MET A 1 83 ? 14.541 -3.988 -12.395 1.00 93.75 83 MET A CA 1
ATOM 656 C C . MET A 1 83 ? 16.015 -3.865 -12.811 1.00 93.75 83 MET A C 1
ATOM 658 O O . MET A 1 83 ? 16.309 -3.840 -14.007 1.00 93.75 83 MET A O 1
ATOM 662 N N . HIS A 1 84 ? 16.931 -3.739 -11.850 1.00 92.31 84 HIS A N 1
ATOM 663 C CA . HIS A 1 84 ? 18.372 -3.621 -12.088 1.00 92.31 84 HIS A CA 1
ATOM 664 C C . HIS A 1 84 ? 19.132 -4.914 -11.768 1.00 92.31 84 HIS A C 1
ATOM 666 O O . HIS A 1 84 ? 20.358 -4.942 -11.890 1.00 92.31 84 HIS A O 1
ATOM 672 N N . GLU A 1 85 ? 18.434 -5.974 -11.353 1.00 94.56 85 GLU A N 1
ATOM 673 C CA . GLU A 1 85 ? 19.042 -7.285 -11.143 1.00 94.56 85 GLU A CA 1
ATOM 674 C C . GLU A 1 85 ? 19.437 -7.916 -12.496 1.00 94.56 85 GLU A C 1
ATOM 676 O O . GLU A 1 85 ? 18.715 -7.755 -13.484 1.00 94.56 85 GLU A O 1
ATOM 681 N N . PRO A 1 86 ? 20.578 -8.629 -12.580 1.00 93.81 86 PRO A N 1
ATOM 682 C CA . PRO A 1 86 ? 21.022 -9.265 -13.825 1.00 93.81 86 PRO A CA 1
ATOM 683 C C . PRO A 1 86 ? 20.004 -10.256 -14.404 1.00 93.81 86 PRO A C 1
ATOM 685 O O . PRO A 1 86 ? 19.897 -10.396 -15.620 1.00 93.81 86 PRO A O 1
ATOM 688 N N . GLU A 1 87 ? 19.260 -10.929 -13.531 1.00 93.31 87 GLU A N 1
ATOM 689 C CA . GLU A 1 87 ? 18.228 -11.911 -13.855 1.00 93.31 87 GLU A CA 1
ATOM 690 C C . GLU A 1 87 ? 16.825 -11.293 -13.998 1.00 93.31 87 GLU A C 1
ATOM 692 O O . GLU A 1 87 ? 15.832 -12.013 -13.907 1.00 93.31 87 GLU A O 1
ATOM 697 N N . PHE A 1 88 ? 16.719 -9.973 -14.197 1.00 94.44 88 PHE A N 1
ATOM 698 C CA . PHE A 1 88 ? 15.430 -9.294 -14.325 1.00 94.44 88 PHE A CA 1
ATOM 699 C C . PHE A 1 88 ? 14.548 -9.905 -15.427 1.00 94.44 88 PHE A C 1
ATOM 701 O O . PHE A 1 88 ? 14.932 -9.966 -16.597 1.00 94.44 88 PHE A O 1
ATOM 708 N N . ASP A 1 89 ? 13.314 -10.242 -15.048 1.00 94.75 89 ASP A N 1
ATOM 709 C CA . ASP A 1 89 ? 12.225 -10.581 -15.956 1.00 94.75 89 ASP A CA 1
ATOM 710 C C . ASP A 1 89 ? 10.988 -9.715 -15.663 1.00 94.75 89 ASP A C 1
ATOM 712 O O . ASP A 1 89 ? 10.585 -9.495 -14.514 1.00 94.75 89 ASP A O 1
ATOM 716 N N . LEU A 1 90 ? 10.379 -9.195 -16.732 1.00 92.06 90 LEU A N 1
ATOM 717 C CA . LEU A 1 90 ? 9.248 -8.276 -16.636 1.00 92.06 90 LEU A CA 1
ATOM 718 C C . LEU A 1 90 ? 7.979 -8.966 -16.119 1.00 92.06 90 LEU A C 1
ATOM 720 O O . LEU A 1 90 ? 7.227 -8.363 -15.351 1.00 92.06 90 LEU A O 1
ATOM 724 N N . LEU A 1 91 ? 7.713 -10.204 -16.543 1.00 93.94 91 LEU A N 1
ATOM 725 C CA . LEU A 1 91 ? 6.535 -10.950 -16.098 1.00 93.94 91 LEU A CA 1
ATOM 726 C C . LEU A 1 91 ? 6.674 -11.324 -14.621 1.00 93.94 91 LEU A C 1
ATOM 728 O O . LEU A 1 91 ? 5.711 -11.176 -13.863 1.00 93.94 91 LEU A O 1
ATOM 732 N N . ASP A 1 92 ? 7.879 -11.701 -14.196 1.00 94.69 92 ASP A N 1
ATOM 733 C CA . ASP A 1 92 ? 8.190 -11.947 -12.791 1.00 94.69 92 ASP A CA 1
ATOM 734 C C . ASP A 1 92 ? 7.949 -10.689 -11.951 1.00 94.69 92 ASP A C 1
ATOM 736 O O . ASP A 1 92 ? 7.247 -10.761 -10.940 1.00 94.69 92 ASP A O 1
ATOM 740 N N . MET A 1 93 ? 8.409 -9.513 -12.397 1.00 94.12 93 MET A N 1
ATOM 741 C CA . MET A 1 93 ? 8.119 -8.238 -11.723 1.00 94.12 93 MET A CA 1
ATOM 742 C C . MET A 1 93 ? 6.610 -7.990 -11.588 1.00 94.12 93 MET A C 1
ATOM 744 O O . MET A 1 93 ? 6.131 -7.674 -10.497 1.00 94.12 93 MET A O 1
ATOM 748 N N . MET A 1 94 ? 5.854 -8.161 -12.677 1.00 93.06 94 MET A N 1
ATOM 749 C CA . MET A 1 94 ? 4.401 -7.952 -12.694 1.00 93.06 94 MET A CA 1
ATOM 750 C C . MET A 1 94 ? 3.651 -8.897 -11.749 1.00 93.06 94 MET A C 1
ATOM 752 O O . MET A 1 94 ? 2.584 -8.539 -11.256 1.00 93.06 94 MET A O 1
ATOM 756 N N . SER A 1 95 ? 4.192 -10.091 -11.495 1.00 92.88 95 SER A N 1
ATOM 757 C CA . SER A 1 95 ? 3.611 -11.059 -10.559 1.00 92.88 95 SER A CA 1
ATOM 758 C C . SER A 1 95 ? 4.045 -10.850 -9.101 1.00 92.88 95 SER A C 1
ATOM 760 O O . SER A 1 95 ? 3.314 -11.221 -8.183 1.00 92.88 95 SER A O 1
ATOM 762 N N . LYS A 1 96 ? 5.229 -10.263 -8.879 1.00 94.31 96 LYS A N 1
ATOM 763 C CA . LYS A 1 96 ? 5.872 -10.134 -7.562 1.00 94.31 96 LYS A CA 1
ATOM 764 C C . LYS A 1 96 ? 5.419 -8.903 -6.780 1.00 94.31 96 LYS A C 1
ATOM 766 O O . LYS A 1 96 ? 5.373 -8.948 -5.552 1.00 94.31 96 LYS A O 1
ATOM 771 N N . PHE A 1 97 ? 5.123 -7.805 -7.469 1.00 95.62 97 PHE A N 1
ATOM 772 C CA . PHE A 1 97 ? 4.747 -6.536 -6.845 1.00 95.62 97 PHE A CA 1
ATOM 773 C C . PHE A 1 97 ? 3.242 -6.271 -6.963 1.00 95.62 97 PHE A C 1
ATOM 775 O O . PHE A 1 97 ? 2.613 -6.768 -7.897 1.00 95.62 97 PHE A O 1
ATOM 782 N N . PRO A 1 98 ? 2.653 -5.459 -6.058 1.00 95.81 98 PRO A N 1
ATOM 783 C CA . PRO A 1 98 ? 1.280 -4.993 -6.222 1.00 95.81 98 PRO A CA 1
ATOM 784 C C . PRO A 1 98 ? 1.072 -4.399 -7.617 1.00 95.81 98 PRO A C 1
ATOM 786 O O . PRO A 1 98 ? 1.942 -3.685 -8.113 1.00 95.81 98 PRO A O 1
ATOM 789 N N . ALA A 1 99 ? -0.072 -4.647 -8.240 1.00 94.06 99 ALA A N 1
ATOM 790 C CA . ALA A 1 99 ? -0.389 -4.294 -9.616 1.00 94.06 99 ALA A CA 1
ATOM 791 C C . ALA A 1 99 ? -0.126 -2.814 -9.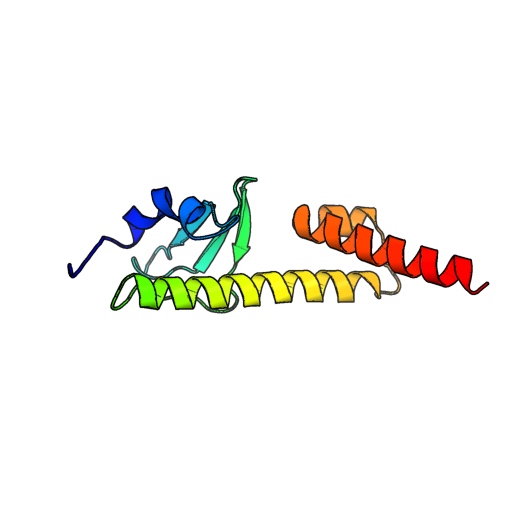921 1.00 94.06 99 ALA A C 1
ATOM 793 O O . ALA A 1 99 ? 0.430 -2.498 -10.970 1.00 94.06 99 ALA A O 1
ATOM 794 N N . GLN A 1 100 ? -0.454 -1.900 -9.001 1.00 92.12 100 GLN A N 1
ATOM 795 C CA . GLN A 1 100 ? -0.159 -0.470 -9.177 1.00 92.12 100 GLN A CA 1
ATOM 796 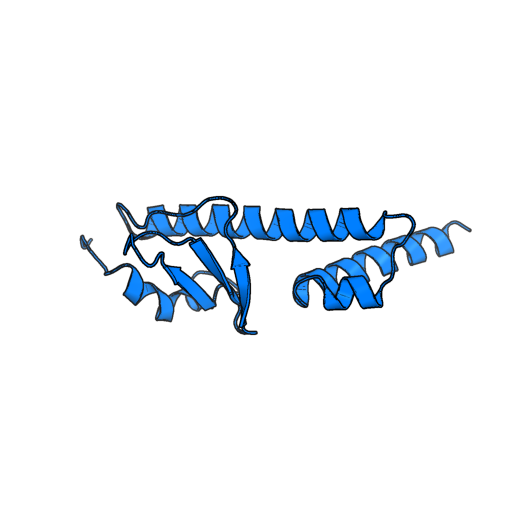C C . GLN A 1 100 ? 1.350 -0.180 -9.210 1.00 92.12 100 GLN A C 1
ATOM 798 O O . GLN A 1 100 ? 1.804 0.641 -10.006 1.00 92.12 100 GLN A O 1
ATOM 803 N N . VAL A 1 101 ? 2.139 -0.883 -8.393 1.00 95.75 101 VAL A N 1
ATOM 804 C CA . VAL A 1 101 ? 3.606 -0.781 -8.397 1.00 95.75 101 VAL A CA 1
ATOM 805 C C . VAL A 1 101 ? 4.196 -1.469 -9.629 1.00 95.75 101 VAL A C 1
ATOM 807 O O . VAL A 1 101 ? 5.115 -0.928 -10.232 1.00 95.75 101 VAL A O 1
ATOM 810 N N . GLY A 1 102 ? 3.644 -2.606 -10.059 1.00 95.25 102 GLY A N 1
ATOM 811 C CA . GLY A 1 102 ? 4.027 -3.271 -11.306 1.00 95.25 102 GLY A CA 1
ATOM 812 C C . GLY A 1 102 ? 3.794 -2.381 -12.530 1.00 95.25 102 GLY A C 1
ATOM 813 O O . GLY A 1 102 ? 4.686 -2.230 -13.361 1.00 95.25 102 GLY A O 1
ATOM 814 N N . LEU A 1 103 ? 2.641 -1.705 -12.603 1.00 94.94 103 LEU A N 1
ATOM 815 C CA . LEU A 1 103 ? 2.343 -0.721 -13.651 1.00 94.94 103 LEU A CA 1
ATOM 816 C C . LEU A 1 103 ? 3.315 0.463 -13.624 1.00 94.94 103 LEU A C 1
ATOM 818 O O . LEU A 1 103 ? 3.788 0.881 -14.680 1.00 94.94 103 LEU A O 1
ATOM 822 N N . LEU A 1 104 ? 3.641 0.983 -12.438 1.00 95.44 104 LEU A N 1
ATOM 823 C CA . LEU A 1 104 ? 4.660 2.022 -12.290 1.00 95.44 104 LEU A CA 1
ATOM 824 C C . LEU A 1 104 ? 6.037 1.530 -12.765 1.00 95.44 104 LEU A C 1
ATOM 826 O O . LEU A 1 104 ? 6.717 2.238 -13.504 1.00 95.44 104 LEU A O 1
ATOM 830 N N . GLY A 1 105 ? 6.433 0.311 -12.395 1.00 94.88 105 GLY A N 1
ATOM 831 C CA . GLY A 1 105 ? 7.671 -0.317 -12.858 1.00 94.88 105 GLY A CA 1
ATOM 832 C C . GLY A 1 105 ? 7.711 -0.455 -14.380 1.00 94.88 105 GLY A C 1
ATOM 833 O O . GLY A 1 105 ? 8.699 -0.083 -15.006 1.00 94.88 105 GLY A O 1
ATOM 834 N N . LEU A 1 106 ? 6.607 -0.878 -15.003 1.00 94.81 106 LEU A N 1
ATOM 835 C CA . LEU A 1 106 ? 6.484 -0.939 -16.461 1.00 94.81 106 LEU A CA 1
ATOM 836 C C . LEU A 1 106 ? 6.647 0.445 -17.109 1.00 94.81 106 LEU A C 1
ATOM 838 O O . LEU A 1 106 ? 7.330 0.569 -18.123 1.00 94.81 106 LEU A O 1
ATOM 842 N N . GLN A 1 107 ? 6.053 1.490 -16.524 1.00 96.19 107 GLN A N 1
ATOM 843 C CA . GLN A 1 107 ? 6.220 2.868 -16.999 1.00 96.19 107 GLN A CA 1
ATOM 844 C C . GLN A 1 107 ? 7.676 3.334 -16.891 1.00 96.19 107 GLN A C 1
ATOM 846 O O . GLN A 1 107 ? 8.195 3.928 -17.836 1.00 96.19 107 GLN A O 1
ATOM 851 N N . MET A 1 108 ? 8.350 3.042 -15.776 1.00 94.19 108 MET A N 1
ATOM 852 C CA . MET A 1 108 ? 9.773 3.345 -15.589 1.00 94.19 108 MET A CA 1
ATOM 853 C C . MET A 1 108 ? 10.644 2.620 -16.621 1.00 94.19 108 MET A C 1
ATOM 855 O O . MET A 1 108 ? 11.476 3.250 -17.273 1.00 94.19 108 MET A O 1
ATOM 859 N N . TYR A 1 109 ? 10.416 1.318 -16.807 1.00 92.56 109 TYR A N 1
ATOM 860 C CA . TYR A 1 109 ? 11.133 0.489 -17.774 1.00 92.56 109 TYR A CA 1
ATOM 861 C C . TYR A 1 109 ? 10.958 1.010 -19.205 1.00 92.56 109 TYR A C 1
ATOM 863 O O . TYR A 1 109 ? 11.940 1.246 -19.906 1.00 92.56 109 TYR A O 1
ATOM 871 N N . TRP A 1 110 ? 9.712 1.269 -19.616 1.00 94.94 110 TRP A N 1
ATOM 872 C CA . TRP A 1 110 ? 9.414 1.814 -20.940 1.00 94.94 110 TRP A CA 1
ATOM 873 C C . TRP A 1 110 ? 10.060 3.184 -21.159 1.00 94.94 110 TRP A C 1
ATOM 875 O O . TRP A 1 110 ? 10.610 3.437 -22.227 1.00 94.94 110 TRP A O 1
ATOM 885 N N . THR A 1 111 ? 10.027 4.054 -20.146 1.00 95.44 111 THR A N 1
ATOM 886 C CA . THR A 1 111 ? 10.616 5.399 -20.231 1.00 95.44 111 THR A CA 1
ATOM 887 C C . THR A 1 111 ? 12.122 5.320 -20.462 1.00 95.44 111 THR A C 1
ATOM 889 O O . THR A 1 111 ? 12.630 5.960 -21.377 1.00 95.44 111 THR A O 1
ATOM 892 N N . ARG A 1 112 ? 12.828 4.477 -19.697 1.00 92.31 112 ARG A N 1
ATOM 893 C CA . ARG A 1 112 ? 14.272 4.250 -19.854 1.00 92.31 112 ARG A CA 1
ATOM 894 C C . ARG A 1 112 ? 14.624 3.771 -21.264 1.00 92.31 112 ARG A C 1
ATOM 896 O O . ARG A 1 112 ? 15.544 4.300 -21.883 1.00 92.31 112 ARG A O 1
ATOM 903 N N . ASP A 1 113 ? 13.906 2.770 -21.767 1.00 92.94 113 ASP A N 1
ATOM 904 C CA . ASP A 1 113 ? 14.196 2.179 -23.075 1.00 92.94 113 ASP A CA 1
ATOM 905 C C . ASP A 1 113 ? 13.862 3.144 -24.221 1.00 92.94 113 ASP A C 1
ATOM 907 O O . ASP A 1 113 ? 14.605 3.221 -25.200 1.00 92.94 113 ASP A O 1
ATOM 911 N N . ALA A 1 114 ? 12.793 3.934 -24.082 1.00 96.31 114 ALA A N 1
ATOM 912 C CA . ALA A 1 114 ? 12.456 4.989 -25.032 1.00 96.31 114 ALA A CA 1
ATOM 913 C C . ALA A 1 114 ? 13.524 6.095 -25.061 1.00 96.31 114 ALA A C 1
ATOM 915 O O . ALA A 1 114 ? 13.935 6.514 -26.141 1.00 96.31 114 ALA A O 1
ATOM 916 N N . GLU A 1 115 ? 14.015 6.543 -23.901 1.00 96.19 115 GLU A N 1
ATOM 917 C CA . GLU A 1 115 ? 15.109 7.519 -23.819 1.00 96.19 115 GLU A CA 1
ATOM 918 C C . GLU A 1 115 ? 16.398 6.979 -24.449 1.00 96.19 115 GLU A C 1
ATOM 920 O O . GLU A 1 115 ? 17.046 7.679 -25.227 1.00 96.19 115 GLU A O 1
ATOM 925 N N . PHE A 1 116 ? 16.743 5.714 -24.190 1.00 94.62 116 PHE A N 1
ATOM 926 C CA . PHE A 1 116 ? 17.898 5.069 -24.814 1.00 94.62 116 PHE A CA 1
ATOM 927 C C . PHE A 1 116 ? 17.756 4.983 -26.340 1.00 94.62 116 PHE A C 1
ATOM 929 O O . PHE A 1 116 ? 18.709 5.279 -27.061 1.00 94.62 116 PHE A O 1
ATOM 936 N N . ALA A 1 117 ? 16.572 4.624 -26.840 1.00 96.12 117 ALA A N 1
ATOM 937 C CA . ALA A 1 117 ? 16.290 4.525 -28.271 1.00 96.12 117 ALA A CA 1
ATOM 938 C C . ALA A 1 117 ? 16.288 5.879 -29.002 1.00 96.12 117 ALA A C 1
ATOM 940 O O . ALA A 1 117 ? 16.398 5.902 -30.220 1.00 96.12 117 ALA A O 1
ATOM 941 N N . LEU A 1 118 ? 16.133 7.001 -28.290 1.00 94.94 118 LEU A N 1
ATOM 942 C CA . LEU A 1 118 ? 16.241 8.345 -28.873 1.00 94.94 118 LEU A CA 1
ATOM 943 C C . LEU A 1 118 ? 17.688 8.846 -28.953 1.00 94.94 118 LEU A C 1
ATOM 945 O O . LEU A 1 118 ? 17.984 9.735 -29.750 1.00 94.94 118 LEU A O 1
ATOM 949 N N . ILE A 1 119 ? 18.568 8.328 -28.092 1.00 94.25 119 ILE A N 1
ATOM 950 C CA . ILE A 1 119 ? 19.982 8.725 -28.023 1.00 94.25 119 ILE A CA 1
ATOM 951 C C . ILE A 1 119 ? 20.848 7.897 -28.988 1.00 94.25 119 ILE A C 1
ATOM 953 O O . ILE A 1 119 ? 21.900 8.381 -29.413 1.00 94.25 119 ILE A O 1
ATOM 957 N N . ASN A 1 120 ? 20.418 6.681 -29.336 1.00 67.12 120 ASN A N 1
ATOM 958 C CA . ASN A 1 120 ? 21.095 5.783 -30.282 1.00 67.12 120 ASN A CA 1
ATOM 959 C C . ASN A 1 120 ? 20.402 5.759 -31.645 1.00 67.12 120 ASN A C 1
ATOM 961 O O . ASN A 1 120 ? 21.122 5.553 -32.648 1.00 67.12 120 ASN A O 1
#

Radius of gyration: 17.87 Å; chains: 1; bounding box: 37×29×53 Å

Organism: NCBI:txid320908